Protein AF-X1U312-F1 (afdb_monomer_lite)

pLDDT: mean 94.59, std 10.04, range [44.78, 98.69]

Structure (mmCIF, N/CA/C/O backbone):
data_AF-X1U312-F1
#
_entry.id   AF-X1U312-F1
#
loop_
_atom_site.group_PDB
_atom_site.id
_atom_site.type_symbol
_atom_site.label_atom_id
_atom_site.label_alt_id
_atom_site.label_comp_id
_atom_site.label_asym_id
_atom_site.label_entity_id
_atom_site.label_seq_id
_atom_site.pdbx_PDB_ins_code
_atom_site.Cartn_x
_atom_site.Cartn_y
_atom_site.Cartn_z
_atom_site.occupancy
_atom_site.B_iso_or_equiv
_atom_site.auth_seq_id
_atom_site.auth_comp_id
_atom_site.auth_asym_id
_atom_site.auth_atom_id
_atom_site.pdbx_PDB_model_num
ATOM 1 N N . MET A 1 1 ? -19.884 4.278 25.326 1.00 46.59 1 MET A N 1
ATOM 2 C CA . MET A 1 1 ? -19.649 4.587 23.899 1.00 46.59 1 MET A CA 1
ATOM 3 C C . MET A 1 1 ? -19.094 5.995 23.844 1.00 46.59 1 MET A C 1
ATOM 5 O O . MET A 1 1 ? -19.868 6.940 23.896 1.00 46.59 1 MET A O 1
ATOM 9 N 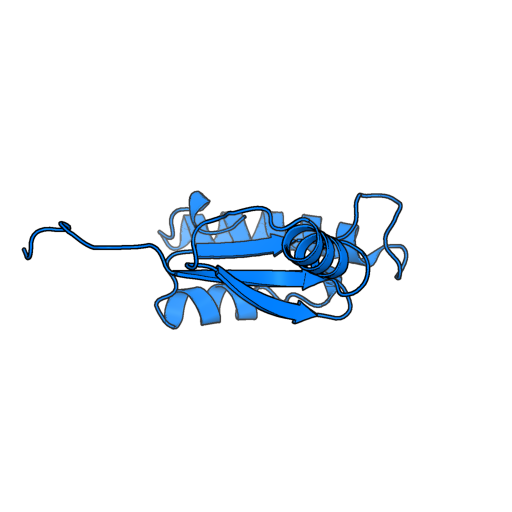N . GLU A 1 2 ? -17.769 6.137 23.863 1.00 44.78 2 GLU A N 1
ATOM 10 C CA . GLU A 1 2 ? -17.134 7.443 23.660 1.00 44.78 2 GLU A CA 1
ATOM 11 C C . GLU A 1 2 ? -17.454 7.951 22.254 1.00 44.78 2 GLU A C 1
ATOM 13 O O . GLU A 1 2 ? -17.429 7.205 21.270 1.00 44.78 2 GLU A O 1
ATOM 18 N N . SER A 1 3 ? -17.824 9.222 22.178 1.00 47.34 3 SER A N 1
ATOM 19 C CA . SER A 1 3 ? -18.120 9.925 20.943 1.00 47.34 3 SER A CA 1
ATOM 20 C C . SER A 1 3 ? -16.875 9.963 20.048 1.00 47.34 3 SER A C 1
ATOM 22 O O . SER A 1 3 ? -15.806 10.415 20.449 1.00 47.34 3 SER A O 1
ATOM 24 N N . LYS A 1 4 ? -17.024 9.514 18.795 1.00 56.91 4 LYS A N 1
ATOM 25 C CA . LYS A 1 4 ? -16.032 9.597 17.703 1.00 56.91 4 LYS A CA 1
ATOM 26 C C . LYS A 1 4 ? -15.756 11.047 17.253 1.00 56.91 4 LYS A C 1
ATOM 28 O O . LYS A 1 4 ? -15.743 11.322 16.059 1.00 56.91 4 LYS A O 1
ATOM 33 N N . ALA A 1 5 ? -15.587 11.999 18.165 1.00 58.59 5 ALA A N 1
ATOM 34 C CA . ALA A 1 5 ? -15.422 13.395 17.769 1.00 58.59 5 ALA A CA 1
ATOM 35 C C . ALA A 1 5 ? -14.063 13.666 17.086 1.00 58.59 5 ALA A C 1
ATOM 37 O O . ALA A 1 5 ? -13.999 14.564 16.261 1.00 58.59 5 ALA A O 1
ATOM 38 N N . ASN A 1 6 ? -13.020 12.857 17.350 1.00 80.75 6 ASN A N 1
ATOM 39 C CA . ASN A 1 6 ? -11.651 13.064 16.835 1.00 80.75 6 ASN A CA 1
ATOM 40 C C . ASN A 1 6 ? -10.952 11.780 16.326 1.00 80.75 6 ASN A C 1
ATOM 42 O O . ASN A 1 6 ? -9.732 11.656 16.413 1.00 80.75 6 ASN A O 1
ATOM 46 N N . TRP A 1 7 ? -11.691 10.781 15.835 1.00 90.00 7 TRP A N 1
ATOM 47 C CA . TRP A 1 7 ? -11.057 9.570 15.292 1.00 90.00 7 TRP A CA 1
ATOM 48 C C . TRP A 1 7 ? -10.557 9.799 13.856 1.00 90.00 7 TRP A C 1
ATOM 50 O O . TRP A 1 7 ? -11.345 10.162 12.983 1.00 90.00 7 TRP A O 1
ATOM 60 N N . GLU A 1 8 ? -9.273 9.525 13.599 1.00 92.50 8 GLU A N 1
ATOM 61 C CA . GLU A 1 8 ? -8.688 9.476 12.253 1.00 92.50 8 GLU A CA 1
ATOM 62 C C . GLU A 1 8 ? -8.198 8.055 11.928 1.00 92.50 8 GLU A C 1
ATOM 64 O O . GLU A 1 8 ? -7.479 7.464 12.738 1.00 92.50 8 GLU A O 1
ATOM 69 N N . PRO A 1 9 ? -8.532 7.497 10.748 1.00 95.50 9 PRO A N 1
ATOM 70 C CA . PRO A 1 9 ? -8.144 6.137 10.397 1.00 95.50 9 PRO A CA 1
ATOM 71 C C . PRO A 1 9 ? -6.648 6.040 10.130 1.00 95.50 9 PRO A C 1
ATOM 73 O O . PRO A 1 9 ? -6.141 6.759 9.271 1.00 95.50 9 PRO A O 1
ATOM 76 N N . ILE A 1 10 ? -5.954 5.098 10.759 1.00 97.44 10 ILE A N 1
ATOM 77 C CA . ILE A 1 10 ? -4.537 4.840 10.485 1.00 97.44 10 ILE A CA 1
ATOM 78 C C . ILE A 1 10 ? -4.409 3.770 9.398 1.00 97.44 10 ILE A C 1
ATOM 80 O O . ILE A 1 10 ? -4.910 2.651 9.530 1.00 97.44 10 ILE A O 1
ATOM 84 N N . ILE A 1 11 ? -3.696 4.095 8.320 1.00 98.25 11 ILE A N 1
ATOM 85 C CA . ILE A 1 11 ? -3.543 3.232 7.143 1.00 98.25 11 ILE A CA 1
ATOM 86 C C . ILE A 1 11 ? -2.082 2.806 6.996 1.00 98.25 11 ILE A C 1
ATOM 88 O O . ILE A 1 11 ? -1.183 3.644 6.993 1.00 98.25 11 ILE A O 1
ATOM 92 N N . ALA A 1 12 ? -1.818 1.513 6.812 1.00 98.44 12 ALA A N 1
ATOM 93 C CA . ALA A 1 12 ? -0.496 1.055 6.383 1.00 98.44 12 ALA A CA 1
ATOM 94 C C . ALA A 1 12 ? -0.440 0.977 4.856 1.00 98.44 12 ALA A C 1
ATOM 96 O O . ALA A 1 12 ? -1.292 0.343 4.240 1.00 98.44 12 ALA A O 1
ATOM 97 N N . GLY A 1 13 ? 0.574 1.577 4.238 1.00 98.31 13 GLY A N 1
ATOM 98 C CA . GLY A 1 13 ? 0.778 1.536 2.792 1.00 98.31 13 GLY A CA 1
ATOM 99 C C . GLY A 1 13 ? 1.987 0.693 2.408 1.00 98.31 13 GLY A C 1
ATOM 100 O O . GLY A 1 13 ? 3.111 1.104 2.661 1.00 98.31 13 GLY A O 1
ATOM 101 N N . PHE A 1 14 ? 1.798 -0.437 1.736 1.00 98.62 14 PHE A N 1
ATOM 102 C CA . PHE A 1 14 ? 2.876 -1.185 1.091 1.00 98.62 14 PHE A CA 1
ATOM 103 C C . PHE A 1 14 ? 3.087 -0.656 -0.325 1.00 98.62 14 PHE A C 1
ATOM 105 O O . PHE A 1 14 ? 2.289 -0.926 -1.224 1.00 98.62 14 PHE A O 1
ATOM 112 N N . LEU A 1 15 ? 4.155 0.112 -0.529 1.00 98.69 15 LEU A N 1
ATOM 113 C CA . LEU A 1 15 ? 4.427 0.780 -1.802 1.00 98.69 15 LEU A CA 1
ATOM 114 C C . LEU A 1 15 ? 5.634 0.137 -2.481 1.00 98.69 15 LEU A C 1
ATOM 116 O O . LEU A 1 15 ? 6.700 -0.009 -1.873 1.00 98.69 15 LEU A O 1
ATOM 120 N N . CYS A 1 16 ? 5.485 -0.231 -3.757 1.00 98.38 16 CYS A N 1
ATOM 121 C CA . CYS A 1 16 ? 6.625 -0.698 -4.536 1.00 98.38 16 CYS A CA 1
ATOM 122 C C . CYS A 1 16 ? 7.669 0.416 -4.693 1.00 98.38 16 CYS A C 1
ATOM 124 O O . CYS A 1 16 ? 7.332 1.575 -4.931 1.00 98.38 16 CYS A O 1
ATOM 126 N N . LYS A 1 17 ? 8.947 0.045 -4.604 1.00 98.50 17 LYS A N 1
ATOM 127 C CA . LYS A 1 17 ? 10.087 0.962 -4.684 1.00 98.50 17 LYS A CA 1
ATOM 128 C C . LYS A 1 17 ? 10.083 1.783 -5.976 1.00 98.50 17 LYS A C 1
ATOM 130 O O . LYS A 1 17 ? 10.416 2.957 -5.942 1.00 98.50 17 LYS A O 1
ATOM 135 N N . TRP A 1 18 ? 9.748 1.146 -7.096 1.00 98.06 18 TRP A N 1
ATOM 136 C CA . TRP A 1 18 ? 10.034 1.681 -8.428 1.00 98.06 18 TRP A CA 1
ATOM 137 C C . TRP A 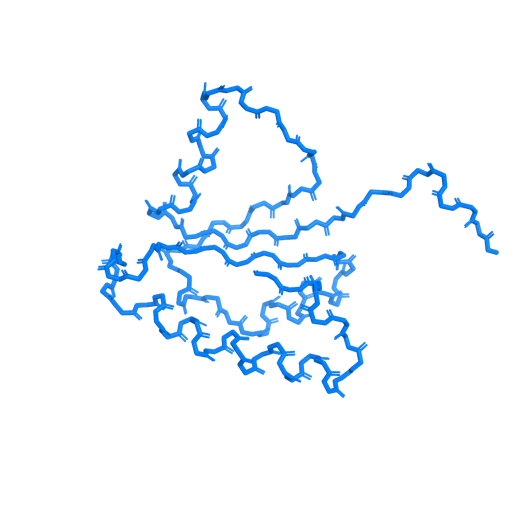1 18 ? 8.996 2.673 -8.954 1.00 98.06 18 TRP A C 1
ATOM 139 O O . TRP A 1 18 ? 9.377 3.623 -9.621 1.00 98.06 18 TRP A O 1
ATOM 149 N N . CYS A 1 19 ? 7.711 2.471 -8.651 1.00 97.31 19 CYS A N 1
ATOM 150 C CA . CYS A 1 19 ? 6.636 3.311 -9.189 1.00 97.31 19 CYS A CA 1
ATOM 151 C C . CYS A 1 19 ? 5.874 4.022 -8.068 1.00 97.31 19 CYS A C 1
ATOM 153 O O . CYS A 1 19 ? 5.886 5.244 -7.983 1.00 97.31 19 CYS A O 1
ATOM 155 N N . SER A 1 20 ? 5.243 3.268 -7.166 1.00 97.44 20 SER A N 1
ATOM 156 C CA . SER A 1 20 ? 4.348 3.841 -6.155 1.00 97.44 20 SER A CA 1
ATOM 157 C C . SER A 1 20 ? 5.082 4.669 -5.106 1.00 97.44 20 SER A C 1
ATOM 159 O O . SER A 1 20 ? 4.614 5.743 -4.745 1.00 97.44 20 SER A O 1
ATOM 161 N N . TYR A 1 21 ? 6.236 4.196 -4.624 1.00 98.31 21 TYR A N 1
ATOM 162 C CA . TYR A 1 21 ? 7.046 4.947 -3.665 1.00 98.31 21 TYR A CA 1
ATOM 163 C C . TYR A 1 21 ? 7.626 6.212 -4.310 1.00 98.31 21 TYR A C 1
ATOM 165 O O . TYR A 1 21 ? 7.538 7.281 -3.722 1.00 98.31 21 TYR A O 1
ATOM 173 N N . ALA A 1 22 ? 8.108 6.118 -5.554 1.00 97.88 22 ALA A N 1
ATOM 174 C CA . ALA A 1 22 ? 8.539 7.286 -6.322 1.00 97.88 22 ALA A CA 1
ATOM 175 C C . ALA A 1 22 ? 7.395 8.299 -6.530 1.00 97.88 22 ALA A C 1
ATOM 177 O O . ALA A 1 22 ? 7.607 9.503 -6.429 1.00 97.88 22 ALA A O 1
ATOM 178 N N . GLY A 1 23 ? 6.163 7.827 -6.753 1.00 97.62 23 GLY A N 1
ATOM 179 C CA . GLY A 1 23 ? 4.973 8.679 -6.795 1.00 97.62 23 GLY A CA 1
ATOM 180 C C . GLY A 1 23 ? 4.680 9.375 -5.461 1.00 97.62 23 GLY A C 1
ATOM 181 O O . GLY A 1 23 ? 4.296 10.543 -5.452 1.00 97.62 23 GLY A O 1
ATOM 182 N N . ALA A 1 24 ? 4.906 8.695 -4.333 1.00 97.62 24 ALA A N 1
ATOM 183 C CA . ALA A 1 24 ? 4.792 9.299 -3.006 1.00 97.62 24 ALA A CA 1
ATOM 184 C C . ALA A 1 24 ? 5.873 10.370 -2.768 1.00 97.62 24 ALA A C 1
ATOM 186 O O . ALA A 1 24 ? 5.554 11.458 -2.285 1.00 97.62 24 ALA A O 1
ATOM 187 N N . ASP A 1 25 ? 7.118 10.109 -3.179 1.00 97.94 25 ASP A N 1
ATOM 188 C CA . ASP A 1 25 ? 8.207 11.093 -3.131 1.00 97.94 25 ASP A CA 1
ATOM 189 C C . ASP A 1 25 ? 7.875 12.317 -4.001 1.00 97.94 25 ASP A C 1
ATOM 191 O O . ASP A 1 25 ? 8.002 13.460 -3.554 1.00 97.94 25 ASP A O 1
ATOM 195 N N . LEU A 1 26 ? 7.356 12.096 -5.215 1.00 98.12 26 LEU A N 1
ATOM 196 C CA . LEU A 1 26 ? 6.929 13.167 -6.114 1.00 98.12 26 LEU A CA 1
ATOM 197 C C . LEU A 1 26 ? 5.796 14.006 -5.512 1.00 98.12 26 LEU A C 1
ATOM 199 O O . LEU A 1 26 ? 5.809 15.230 -5.648 1.00 98.12 26 LEU A O 1
ATOM 203 N N . ALA A 1 27 ? 4.832 13.385 -4.824 1.00 97.88 27 ALA A N 1
ATOM 204 C CA . ALA A 1 27 ? 3.777 14.111 -4.118 1.00 97.88 27 ALA A CA 1
ATOM 205 C C . ALA A 1 27 ? 4.355 15.026 -3.023 1.00 97.88 27 ALA A C 1
ATOM 207 O O . ALA A 1 27 ? 3.912 16.170 -2.891 1.00 97.88 27 ALA A O 1
ATOM 208 N N . GLY A 1 28 ? 5.380 14.557 -2.302 1.00 97.06 28 GLY A N 1
ATOM 209 C CA . GLY A 1 28 ? 6.124 15.347 -1.319 1.00 97.06 28 GLY A CA 1
ATOM 210 C C . GLY A 1 28 ? 6.868 16.530 -1.945 1.00 97.06 28 GLY A C 1
ATOM 211 O O . GLY A 1 28 ? 6.676 17.668 -1.519 1.00 97.06 28 GLY A O 1
ATOM 212 N N . ILE A 1 29 ? 7.644 16.287 -3.008 1.00 98.19 29 ILE A N 1
ATOM 213 C CA . ILE A 1 29 ? 8.367 17.331 -3.764 1.00 98.19 29 ILE A CA 1
ATOM 214 C C . ILE A 1 29 ? 7.391 18.379 -4.316 1.00 98.19 29 ILE A C 1
ATOM 216 O O . ILE A 1 29 ? 7.634 19.582 -4.227 1.00 98.19 29 ILE A O 1
ATOM 220 N N . SER A 1 30 ? 6.242 17.926 -4.818 1.00 98.06 30 SER A N 1
ATOM 221 C CA . SER A 1 30 ? 5.179 18.778 -5.367 1.00 98.06 30 SER A CA 1
ATOM 222 C C . SER A 1 30 ? 4.334 19.470 -4.293 1.00 98.06 30 SER A C 1
ATOM 224 O O . SER A 1 30 ? 3.353 20.136 -4.628 1.00 98.06 30 SER A O 1
ATOM 226 N N . ARG A 1 31 ? 4.659 19.287 -3.004 1.00 97.06 31 ARG A N 1
ATOM 227 C CA . ARG A 1 31 ? 3.936 19.850 -1.851 1.00 97.06 31 ARG A CA 1
ATOM 228 C C . ARG A 1 31 ? 2.433 19.546 -1.876 1.00 97.06 31 ARG A C 1
ATOM 230 O O . ARG A 1 31 ? 1.613 20.358 -1.442 1.00 97.06 31 ARG A O 1
ATOM 237 N N . LYS A 1 32 ? 2.055 18.374 -2.397 1.00 97.81 32 LYS A N 1
ATOM 238 C CA . LYS A 1 32 ? 0.659 17.929 -2.417 1.00 97.81 32 LYS A CA 1
ATOM 239 C C . LYS A 1 32 ? 0.236 17.612 -0.988 1.00 97.81 32 LYS A C 1
ATOM 241 O O . LYS A 1 32 ? 0.814 16.742 -0.344 1.00 97.81 32 LYS A O 1
ATOM 246 N N . LYS A 1 33 ? -0.773 18.329 -0.494 1.00 96.81 33 LYS A N 1
ATOM 247 C CA . LYS A 1 33 ? -1.363 18.059 0.817 1.00 96.81 33 LYS A CA 1
ATOM 248 C C . LYS A 1 33 ? -2.273 16.839 0.734 1.00 96.81 33 LYS A C 1
ATOM 250 O O . LYS A 1 33 ? -3.074 16.717 -0.189 1.00 96.81 33 LYS A O 1
ATOM 255 N N . TYR A 1 34 ? -2.153 15.971 1.723 1.00 95.06 34 TYR A N 1
ATOM 256 C CA . TYR A 1 34 ? -3.028 14.836 1.972 1.00 95.06 34 TYR A CA 1
ATOM 257 C C . TYR A 1 34 ? -3.048 14.576 3.490 1.00 95.06 34 TYR A C 1
ATOM 259 O O . TYR A 1 34 ? -2.181 15.095 4.201 1.00 95.06 34 TYR A O 1
ATOM 267 N N . PRO A 1 35 ? -4.028 13.823 4.012 1.00 95.62 35 PRO A N 1
ATOM 268 C CA . PRO A 1 35 ? -4.100 13.521 5.440 1.00 95.62 35 PRO A CA 1
ATOM 269 C C . PRO A 1 35 ? -2.853 12.777 5.951 1.00 95.62 35 PRO A C 1
ATOM 271 O O . PRO A 1 35 ? -2.337 11.875 5.292 1.00 95.62 35 PRO A O 1
ATOM 274 N N . ALA A 1 36 ? -2.371 13.111 7.151 1.00 95.38 36 ALA A N 1
ATOM 275 C CA . ALA A 1 36 ? -1.146 12.545 7.736 1.00 95.38 36 ALA A CA 1
ATOM 276 C C . ALA A 1 36 ? -1.360 11.162 8.392 1.00 95.38 36 ALA A C 1
ATOM 278 O O . ALA A 1 36 ? -0.703 10.798 9.372 1.00 95.38 36 ALA A O 1
ATOM 279 N N . ASN A 1 37 ? -2.286 10.375 7.852 1.00 96.94 37 ASN A N 1
ATOM 280 C CA . ASN A 1 37 ? -2.814 9.166 8.474 1.00 96.94 37 ASN A CA 1
ATOM 281 C C . ASN A 1 37 ? -2.306 7.862 7.825 1.00 96.94 37 ASN A C 1
ATOM 283 O O . ASN A 1 37 ? -2.614 6.768 8.295 1.00 96.94 37 ASN A O 1
ATOM 287 N N . ILE A 1 38 ? -1.478 7.962 6.781 1.00 97.56 38 ILE A N 1
ATOM 288 C CA . ILE A 1 38 ? -0.801 6.821 6.156 1.00 97.56 38 ILE A CA 1
ATOM 289 C C . ILE A 1 38 ? 0.610 6.613 6.730 1.00 97.56 38 ILE A C 1
ATOM 291 O O . ILE A 1 38 ? 1.333 7.563 7.038 1.00 97.56 38 ILE A O 1
ATOM 295 N N . ARG A 1 39 ? 1.022 5.353 6.886 1.00 97.56 39 ARG A N 1
ATOM 296 C CA . ARG A 1 39 ? 2.382 4.930 7.249 1.00 97.56 39 ARG A CA 1
ATOM 297 C C . ARG A 1 39 ? 2.923 4.029 6.145 1.00 97.56 39 ARG A C 1
ATOM 299 O O . ARG A 1 39 ? 2.418 2.928 5.934 1.00 97.56 39 ARG A O 1
ATOM 306 N N . ILE A 1 40 ? 3.915 4.517 5.404 1.00 98.06 40 ILE A N 1
ATOM 307 C CA . ILE A 1 40 ? 4.435 3.840 4.211 1.00 98.06 40 ILE A CA 1
ATOM 308 C C . ILE A 1 40 ? 5.525 2.832 4.594 1.00 98.06 40 ILE A C 1
ATOM 310 O O . ILE A 1 40 ? 6.506 3.165 5.252 1.00 98.06 40 ILE A O 1
ATOM 314 N N . ILE A 1 41 ? 5.377 1.606 4.104 1.00 98.31 41 ILE A N 1
ATOM 315 C CA . ILE A 1 41 ? 6.358 0.527 4.132 1.00 98.31 41 ILE A CA 1
ATOM 316 C C . ILE A 1 41 ? 6.836 0.318 2.695 1.00 98.31 41 ILE A C 1
ATOM 318 O O . ILE A 1 41 ? 6.095 -0.144 1.821 1.00 98.31 41 ILE A O 1
ATOM 322 N N . LYS A 1 42 ? 8.099 0.657 2.442 1.00 98.38 42 LYS A N 1
ATOM 323 C CA . LYS A 1 42 ? 8.721 0.459 1.132 1.00 98.38 42 LYS A CA 1
ATOM 324 C C . LYS A 1 42 ? 9.040 -1.018 0.918 1.00 98.38 42 LYS A C 1
ATOM 326 O O . LYS A 1 42 ? 9.754 -1.625 1.712 1.00 98.38 42 LYS A O 1
ATOM 331 N N . VAL A 1 43 ? 8.573 -1.578 -0.194 1.00 98.31 43 VAL A N 1
ATOM 332 C CA . VAL A 1 43 ? 8.897 -2.945 -0.633 1.00 98.31 43 VAL A CA 1
ATOM 333 C C . VAL A 1 43 ? 9.539 -2.914 -2.019 1.00 98.31 43 VAL A C 1
ATOM 335 O O . VA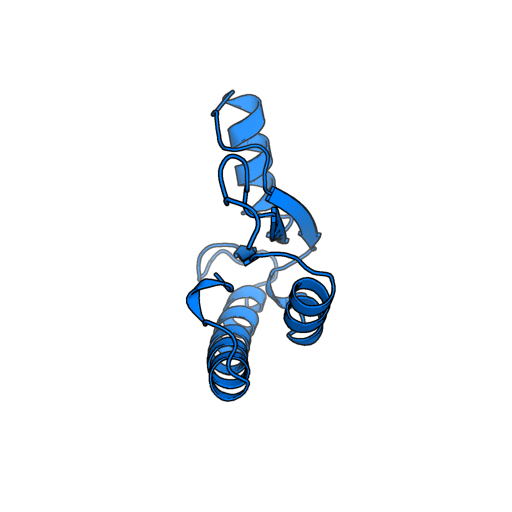L A 1 43 ? 9.222 -2.029 -2.809 1.00 98.31 43 VAL A O 1
ATOM 338 N N . PRO A 1 44 ? 10.419 -3.862 -2.385 1.00 98.00 44 PRO A N 1
ATOM 339 C CA . PRO A 1 44 ? 11.021 -3.868 -3.721 1.00 98.00 44 PRO A CA 1
ATOM 340 C C . PRO A 1 44 ? 9.960 -3.958 -4.832 1.00 98.00 44 PRO A C 1
ATOM 342 O O . PRO A 1 44 ? 10.020 -3.230 -5.819 1.00 98.00 44 PRO A O 1
ATOM 345 N N . CYS A 1 45 ? 8.934 -4.789 -4.647 1.00 98.44 45 CYS A N 1
ATOM 346 C CA . CYS A 1 45 ? 7.842 -4.996 -5.596 1.00 98.44 45 CYS A CA 1
ATOM 347 C C . CYS A 1 45 ? 6.531 -5.236 -4.842 1.00 98.44 45 CYS A C 1
ATOM 349 O O . CYS A 1 45 ? 6.562 -5.825 -3.763 1.00 98.44 45 CYS A O 1
ATOM 351 N N . SER A 1 46 ? 5.377 -4.901 -5.428 1.00 98.12 46 SER A N 1
ATOM 352 C CA . SER A 1 46 ? 4.076 -5.315 -4.876 1.00 98.12 46 SER A CA 1
ATOM 353 C C . SER A 1 46 ? 3.940 -6.841 -4.787 1.00 98.12 46 SER A C 1
ATOM 355 O O . SER A 1 46 ? 3.300 -7.348 -3.874 1.00 98.12 46 SER A O 1
ATOM 357 N N . GLY A 1 47 ? 4.632 -7.597 -5.650 1.00 97.50 47 GLY A N 1
ATOM 358 C CA . GLY A 1 47 ? 4.718 -9.061 -5.561 1.00 97.50 47 GLY A CA 1
ATOM 359 C C . GLY A 1 47 ? 5.324 -9.586 -4.251 1.00 97.50 47 GLY A C 1
ATOM 360 O O . GLY A 1 47 ? 5.076 -10.736 -3.882 1.00 97.50 47 GLY A O 1
ATOM 361 N N . ARG A 1 48 ? 6.083 -8.748 -3.525 1.00 97.62 48 ARG A N 1
ATOM 362 C CA . ARG A 1 48 ? 6.652 -9.082 -2.211 1.00 97.62 48 ARG A CA 1
ATOM 363 C C . ARG A 1 48 ? 5.601 -9.097 -1.102 1.00 97.62 48 ARG A C 1
ATOM 365 O O . ARG A 1 48 ? 5.860 -9.704 -0.062 1.00 97.62 48 ARG A O 1
ATOM 372 N N . VAL A 1 49 ? 4.464 -8.430 -1.305 1.00 97.88 49 VAL A N 1
ATOM 373 C CA . VAL A 1 49 ? 3.411 -8.316 -0.296 1.00 97.88 49 VAL A CA 1
ATOM 374 C C . VAL A 1 49 ? 2.734 -9.670 -0.124 1.00 97.88 49 VAL A C 1
ATOM 376 O O . VAL A 1 49 ? 2.099 -10.213 -1.035 1.00 97.88 49 VAL A O 1
ATOM 379 N N . ASP A 1 50 ? 2.938 -10.234 1.059 1.00 96.88 50 ASP A N 1
ATOM 380 C CA . ASP A 1 50 ? 2.325 -11.477 1.490 1.00 96.88 50 ASP A CA 1
ATOM 381 C C . ASP A 1 50 ? 0.959 -11.185 2.146 1.00 96.88 50 ASP A C 1
ATOM 383 O O . ASP A 1 50 ? 0.849 -10.197 2.876 1.00 96.88 50 ASP A O 1
ATOM 387 N N . PRO A 1 51 ? -0.090 -11.999 1.930 1.00 96.00 51 PRO A N 1
ATOM 388 C CA . PRO A 1 51 ? -1.384 -11.844 2.589 1.00 96.00 51 PRO A CA 1
ATOM 389 C C . PRO A 1 51 ? -1.267 -11.794 4.109 1.00 96.00 51 PRO A C 1
ATOM 391 O O . PRO A 1 51 ? -1.982 -11.026 4.749 1.00 96.00 51 PRO A O 1
ATOM 394 N N . LEU A 1 52 ? -0.318 -12.530 4.693 1.00 96.62 52 LEU A N 1
ATOM 395 C CA . LEU A 1 52 ? -0.064 -12.502 6.130 1.00 96.62 52 LEU A CA 1
ATOM 396 C C . LEU A 1 52 ? 0.400 -11.127 6.615 1.00 96.62 52 LEU A C 1
ATOM 398 O O . LEU A 1 52 ? 0.149 -10.784 7.767 1.00 96.62 52 LEU A O 1
ATOM 402 N N . PHE A 1 53 ? 1.025 -10.311 5.761 1.00 97.38 53 PHE A N 1
ATOM 403 C CA . PHE A 1 53 ? 1.342 -8.925 6.112 1.00 97.38 53 PHE A CA 1
ATOM 404 C C . PHE A 1 53 ? 0.066 -8.103 6.268 1.00 97.38 53 PHE A C 1
ATOM 406 O O . PHE A 1 53 ? -0.065 -7.387 7.252 1.00 97.38 53 PHE A O 1
ATOM 413 N N . ILE A 1 54 ? -0.898 -8.271 5.360 1.00 97.31 54 ILE A N 1
ATOM 414 C CA . ILE A 1 54 ? -2.197 -7.588 5.418 1.00 97.31 54 ILE A CA 1
ATOM 415 C C . ILE A 1 54 ? -2.950 -8.001 6.690 1.00 97.31 54 ILE A C 1
ATOM 417 O O . ILE A 1 54 ? -3.380 -7.140 7.455 1.00 97.31 54 ILE A O 1
ATOM 421 N N . LEU A 1 55 ? -3.046 -9.309 6.963 1.00 95.56 55 LEU A N 1
ATOM 422 C CA . LEU A 1 55 ? -3.701 -9.820 8.173 1.00 95.56 55 LEU A CA 1
ATOM 423 C C . LEU A 1 55 ? -3.016 -9.315 9.447 1.00 95.56 55 LEU A C 1
ATOM 425 O O . LEU A 1 55 ? -3.687 -8.859 10.371 1.00 95.56 55 LEU A O 1
ATOM 429 N N . LYS A 1 56 ? -1.679 -9.375 9.502 1.00 96.94 56 LYS A N 1
ATOM 430 C CA . LYS A 1 56 ? -0.910 -8.897 10.655 1.00 96.94 56 LYS A CA 1
ATOM 431 C C . LYS A 1 56 ? -1.142 -7.410 10.889 1.00 96.94 56 LYS A C 1
ATOM 433 O O . LYS A 1 56 ? -1.360 -7.014 12.026 1.00 96.94 56 LYS A O 1
ATOM 438 N N . THR A 1 57 ? -1.123 -6.599 9.837 1.00 97.81 57 THR A N 1
ATOM 439 C CA . THR A 1 57 ? -1.375 -5.161 9.928 1.00 97.81 57 THR A CA 1
ATOM 440 C C . THR A 1 57 ? -2.766 -4.864 10.484 1.00 97.81 57 THR A C 1
ATOM 442 O O . THR A 1 57 ? -2.881 -4.080 11.423 1.00 97.81 57 THR A O 1
ATOM 445 N N . LEU A 1 58 ? -3.809 -5.531 9.983 1.00 96.81 58 LEU A N 1
ATOM 446 C CA . LEU A 1 58 ? -5.166 -5.377 10.518 1.00 96.81 58 LEU A CA 1
ATOM 447 C C . LEU A 1 58 ? -5.248 -5.812 11.990 1.00 96.81 58 LEU A C 1
ATOM 449 O O . LEU A 1 58 ? -5.836 -5.111 12.809 1.00 96.81 58 LEU A O 1
ATOM 453 N N . ARG A 1 59 ? -4.601 -6.928 12.354 1.00 96.06 59 ARG A N 1
ATOM 454 C CA . ARG A 1 59 ? -4.523 -7.414 13.743 1.00 96.06 59 ARG A CA 1
ATOM 455 C C . ARG A 1 59 ? -3.790 -6.443 14.676 1.00 96.06 59 ARG A C 1
ATOM 457 O O . ARG A 1 59 ? -4.113 -6.393 15.856 1.00 96.06 59 ARG A O 1
ATOM 464 N N . LEU A 1 60 ? -2.817 -5.686 14.169 1.00 97.12 60 LEU A N 1
ATOM 465 C CA . LEU A 1 60 ? -2.097 -4.656 14.928 1.00 97.12 60 LEU A CA 1
ATOM 466 C C . LEU A 1 60 ? -2.925 -3.378 15.156 1.00 97.12 60 LEU A C 1
ATOM 468 O O . LEU A 1 60 ? -2.419 -2.446 15.772 1.00 97.12 60 LEU A O 1
ATOM 472 N N . GLY A 1 61 ? -4.174 -3.328 14.684 1.00 95.62 61 GLY A N 1
ATOM 473 C CA . GLY A 1 61 ? -5.095 -2.221 14.941 1.00 95.62 61 GLY A CA 1
ATOM 474 C C . GLY A 1 61 ? -5.140 -1.155 13.847 1.00 95.62 61 GLY A C 1
ATOM 475 O O . GLY A 1 61 ? -5.782 -0.133 14.044 1.00 95.62 61 GLY A O 1
ATOM 476 N N . PHE A 1 62 ? -4.505 -1.373 12.691 1.00 97.94 62 PHE A N 1
A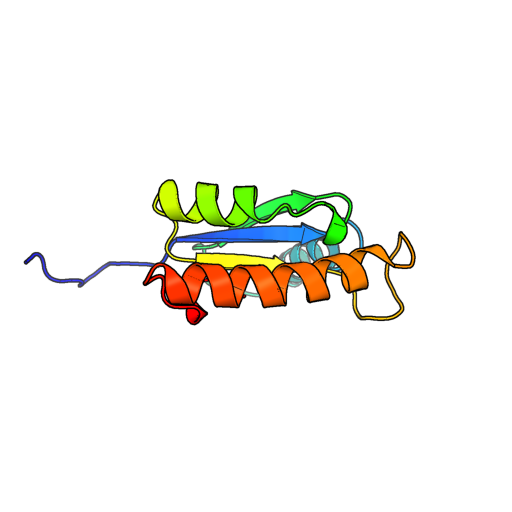TOM 477 C CA . PHE A 1 62 ? -4.641 -0.454 11.557 1.00 97.94 62 PHE A CA 1
ATOM 478 C C . PHE A 1 62 ? -6.055 -0.508 10.976 1.00 97.94 62 PHE A C 1
ATOM 480 O O . PHE A 1 62 ? -6.596 -1.583 10.707 1.00 97.94 62 PHE A O 1
ATOM 487 N N . ASP A 1 63 ? -6.630 0.656 10.700 1.00 97.44 63 ASP A N 1
ATOM 488 C CA . ASP A 1 63 ? -7.976 0.801 10.147 1.00 97.44 63 ASP A CA 1
ATOM 489 C C . ASP A 1 63 ? -8.041 0.409 8.670 1.00 97.44 63 ASP A C 1
ATOM 491 O O . ASP A 1 63 ? -9.078 -0.063 8.201 1.00 97.44 63 ASP A O 1
ATOM 495 N N . GLY A 1 64 ? -6.919 0.508 7.953 1.00 97.69 64 GLY A N 1
ATOM 496 C CA . GLY A 1 64 ? -6.823 0.050 6.574 1.00 97.69 64 GLY A CA 1
ATOM 497 C C . GLY A 1 64 ? -5.421 -0.345 6.124 1.00 97.69 64 GLY A C 1
ATOM 498 O O . GLY A 1 64 ? -4.407 -0.007 6.739 1.00 97.69 64 GLY A O 1
ATOM 499 N N . VAL A 1 65 ? -5.375 -1.062 5.006 1.00 98.38 65 VAL A N 1
ATOM 500 C CA . VAL A 1 65 ? -4.156 -1.472 4.313 1.00 98.38 65 VAL A CA 1
ATOM 501 C C . VAL A 1 65 ? -4.261 -1.067 2.851 1.00 98.38 65 VAL A C 1
ATOM 503 O O . VAL A 1 65 ? -5.216 -1.435 2.175 1.00 98.38 65 VAL A O 1
ATOM 506 N N . LEU A 1 66 ? -3.265 -0.337 2.365 1.00 98.06 66 LEU A N 1
ATOM 507 C CA . LEU A 1 66 ? -3.085 0.001 0.959 1.00 98.06 66 LEU A CA 1
ATOM 508 C C . LEU A 1 66 ? -1.907 -0.803 0.400 1.00 98.06 66 LEU A C 1
ATOM 510 O O . LEU A 1 66 ? -0.826 -0.809 0.987 1.00 98.06 66 LEU A O 1
ATOM 514 N N . VAL A 1 67 ? -2.072 -1.435 -0.755 1.00 98.06 67 VAL A N 1
ATOM 515 C CA . VAL A 1 67 ? -1.012 -2.115 -1.500 1.00 98.06 67 VAL A CA 1
ATOM 516 C C . VAL A 1 67 ? -0.927 -1.506 -2.891 1.00 98.06 67 VAL A C 1
ATOM 518 O O . VAL A 1 67 ? -1.758 -1.757 -3.755 1.00 98.06 67 VAL A O 1
ATOM 521 N N . SER A 1 68 ? 0.125 -0.729 -3.140 1.00 97.81 68 SER A N 1
ATOM 522 C CA . SER A 1 68 ? 0.316 -0.047 -4.419 1.00 97.81 68 SER A CA 1
ATOM 523 C C . SER A 1 68 ? 1.557 -0.561 -5.145 1.00 97.81 68 SER A C 1
ATOM 525 O O . SER A 1 68 ? 2.637 -0.723 -4.566 1.00 97.81 68 SER A O 1
ATOM 527 N N . GLY A 1 69 ? 1.393 -0.832 -6.438 1.00 97.62 69 GLY A N 1
ATOM 528 C CA . GLY A 1 69 ? 2.459 -1.267 -7.332 1.00 97.62 69 GLY A CA 1
ATOM 529 C C . GLY A 1 69 ? 2.470 -0.500 -8.651 1.00 97.62 69 GLY A C 1
ATOM 530 O O . GLY A 1 69 ? 1.637 0.365 -8.895 1.00 97.62 69 GLY A O 1
ATOM 531 N N . CYS A 1 70 ? 3.410 -0.868 -9.522 1.00 98.38 70 CYS A N 1
ATOM 532 C CA . CYS A 1 70 ? 3.475 -0.356 -10.891 1.00 98.38 70 CYS A CA 1
ATOM 533 C C . CYS A 1 70 ? 2.229 -0.738 -11.697 1.00 98.38 70 CYS A C 1
ATOM 535 O O . CYS A 1 70 ? 1.608 -1.778 -11.428 1.00 98.38 70 CYS A O 1
ATOM 537 N N . HIS A 1 71 ? 1.929 0.056 -12.725 1.00 96.69 71 HIS A N 1
ATOM 538 C CA . HIS A 1 71 ? 0.875 -0.246 -13.686 1.00 96.69 71 HIS A CA 1
ATOM 539 C C . HIS A 1 71 ? 1.111 -1.623 -14.348 1.00 96.69 71 HIS A C 1
ATOM 541 O O . HIS A 1 71 ? 2.265 -2.048 -14.493 1.00 96.69 71 HIS A O 1
ATOM 547 N N . PRO A 1 72 ? 0.057 -2.390 -14.684 1.00 95.56 72 PRO A N 1
ATOM 548 C CA . PRO A 1 72 ? 0.199 -3.631 -15.445 1.00 95.56 72 PRO A CA 1
ATOM 549 C C . PRO A 1 72 ? 1.017 -3.421 -16.729 1.00 95.56 72 PRO A C 1
ATOM 551 O O . PRO A 1 72 ? 0.688 -2.556 -17.524 1.00 95.56 72 PRO A O 1
ATOM 554 N N . GLY A 1 73 ? 2.083 -4.207 -16.918 1.00 95.69 73 GLY A N 1
ATOM 555 C CA . GLY A 1 73 ? 3.031 -4.046 -18.034 1.00 95.69 73 GLY A CA 1
ATOM 556 C C . GLY A 1 73 ? 4.335 -3.348 -17.637 1.00 95.69 73 GLY A C 1
ATOM 557 O O . GLY A 1 73 ? 5.395 -3.770 -18.080 1.00 95.69 73 GLY A O 1
ATOM 558 N N . ASP A 1 74 ? 4.286 -2.422 -16.677 1.00 97.00 74 ASP A N 1
ATOM 559 C CA . ASP A 1 74 ? 5.436 -1.588 -16.282 1.00 97.00 74 ASP A CA 1
ATOM 560 C C . ASP A 1 74 ? 6.150 -2.101 -15.026 1.00 97.00 74 ASP A C 1
ATOM 562 O O . ASP A 1 74 ? 6.831 -1.369 -14.301 1.00 97.00 74 ASP A O 1
ATOM 566 N N . CYS A 1 75 ? 5.950 -3.371 -14.674 1.00 97.94 75 CYS A N 1
ATOM 567 C CA . CYS A 1 75 ? 6.603 -3.913 -13.496 1.00 97.94 75 CYS A CA 1
ATOM 568 C C . CYS A 1 75 ? 8.112 -3.986 -13.736 1.00 97.94 75 CYS A C 1
ATOM 570 O O . CYS A 1 75 ? 8.562 -4.709 -14.618 1.00 97.94 75 CYS A O 1
ATOM 572 N N . HIS A 1 76 ? 8.898 -3.355 -12.861 1.00 97.94 76 HIS A N 1
ATOM 573 C CA . HIS A 1 76 ? 10.360 -3.479 -12.892 1.00 97.94 76 HIS A CA 1
ATOM 574 C C . HIS A 1 76 ? 10.839 -4.943 -12.845 1.00 97.94 76 HIS A C 1
ATOM 576 O O . HIS A 1 76 ? 11.847 -5.300 -13.439 1.00 97.94 76 HIS A O 1
ATOM 582 N N . TYR A 1 77 ? 10.078 -5.813 -12.171 1.00 97.81 77 TYR A N 1
ATOM 583 C CA . TYR A 1 77 ? 10.333 -7.257 -12.108 1.00 97.81 77 TYR A CA 1
ATOM 584 C C . TYR A 1 77 ? 9.424 -8.058 -13.056 1.00 97.81 77 TYR A C 1
ATOM 586 O O . TYR A 1 77 ? 9.075 -9.201 -12.761 1.00 97.81 77 TYR A O 1
ATOM 594 N N . GLN A 1 78 ? 9.002 -7.441 -14.164 1.00 96.69 78 GLN A N 1
ATOM 595 C CA . GLN A 1 78 ? 8.194 -7.980 -15.266 1.00 96.69 78 GLN A CA 1
ATOM 596 C C . GLN A 1 78 ? 6.769 -8.409 -14.884 1.00 96.69 78 GLN A C 1
ATOM 598 O O . GLN A 1 78 ? 5.791 -7.836 -15.355 1.00 96.69 78 GLN A O 1
ATOM 603 N N . THR A 1 79 ? 6.619 -9.399 -14.001 1.00 97.62 79 THR A N 1
ATOM 604 C CA . THR A 1 79 ? 5.320 -10.027 -13.698 1.00 97.62 79 THR A CA 1
ATOM 605 C C . THR A 1 79 ? 4.892 -9.940 -12.233 1.00 97.62 79 THR A C 1
ATOM 607 O O . THR A 1 79 ? 3.823 -10.431 -11.856 1.00 97.62 79 THR A O 1
ATOM 610 N N . GLY A 1 80 ? 5.699 -9.299 -11.380 1.00 97.75 80 GLY A N 1
ATOM 611 C CA . GLY A 1 80 ? 5.463 -9.251 -9.934 1.00 97.75 80 GLY A CA 1
ATOM 612 C C . GLY A 1 80 ? 4.113 -8.638 -9.539 1.00 97.75 80 GLY A C 1
ATOM 613 O O . G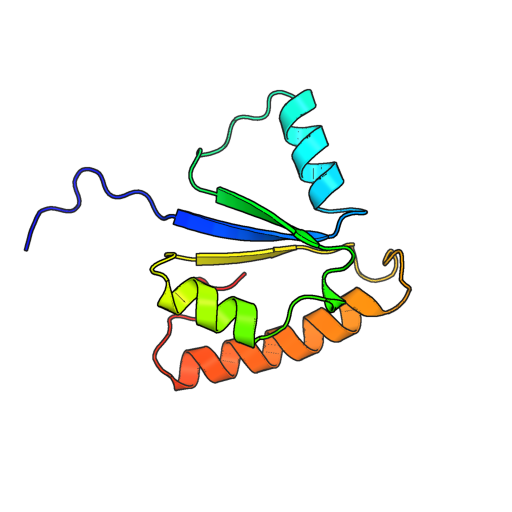LY A 1 80 ? 3.429 -9.173 -8.665 1.00 97.75 80 GLY A O 1
ATOM 614 N N . ASN A 1 81 ? 3.685 -7.567 -10.210 1.00 97.81 81 ASN A N 1
ATOM 615 C CA . ASN A 1 81 ? 2.394 -6.920 -9.951 1.00 97.81 81 ASN A CA 1
ATOM 616 C C . ASN A 1 81 ? 1.189 -7.772 -10.388 1.00 97.81 81 ASN A C 1
ATOM 618 O O . ASN A 1 81 ? 0.174 -7.776 -9.695 1.00 97.81 81 ASN A O 1
ATOM 622 N N . TYR A 1 82 ? 1.298 -8.555 -11.464 1.00 98.06 82 TYR A N 1
ATOM 623 C CA . TYR A 1 82 ? 0.243 -9.486 -11.875 1.00 98.06 82 TYR A CA 1
ATOM 624 C C . TYR A 1 82 ? 0.026 -10.591 -10.840 1.00 98.06 82 TYR A C 1
ATOM 626 O O . TYR A 1 82 ? -1.116 -10.913 -10.504 1.00 98.06 82 TYR A O 1
ATOM 634 N N . ARG A 1 83 ? 1.116 -11.145 -10.291 1.00 97.19 83 ARG A N 1
ATOM 635 C CA . ARG A 1 83 ? 1.044 -12.126 -9.195 1.00 97.19 83 ARG A CA 1
ATOM 636 C C . ARG A 1 83 ? 0.413 -11.507 -7.948 1.00 97.19 83 ARG A C 1
ATOM 638 O O . ARG A 1 83 ? -0.474 -12.119 -7.357 1.00 97.19 83 ARG A O 1
ATOM 645 N N . ALA A 1 84 ? 0.813 -10.281 -7.600 1.00 97.25 84 ALA A N 1
ATOM 646 C CA . ALA A 1 84 ? 0.221 -9.531 -6.495 1.00 97.25 84 ALA A CA 1
ATOM 647 C C . ALA A 1 84 ? -1.291 -9.343 -6.685 1.00 97.25 84 ALA A C 1
ATOM 649 O O . ALA A 1 84 ? -2.049 -9.666 -5.780 1.00 97.25 84 ALA A O 1
ATOM 650 N N . ARG A 1 85 ? -1.745 -8.920 -7.874 1.00 96.44 85 ARG A N 1
ATOM 651 C CA . ARG A 1 85 ? -3.167 -8.689 -8.183 1.00 96.44 85 ARG A CA 1
ATOM 652 C C . ARG A 1 85 ? -4.027 -9.942 -7.994 1.00 96.44 85 ARG A C 1
ATOM 654 O O . ARG A 1 85 ? -5.095 -9.861 -7.393 1.00 96.44 85 ARG A O 1
ATOM 661 N N . ARG A 1 86 ? -3.561 -11.105 -8.470 1.00 96.81 86 ARG A N 1
ATOM 662 C CA . ARG A 1 86 ? -4.270 -12.388 -8.282 1.00 96.81 86 ARG A CA 1
ATOM 663 C C . ARG A 1 86 ? -4.352 -12.765 -6.806 1.00 96.81 86 ARG A C 1
ATOM 665 O O . ARG A 1 86 ? -5.424 -13.107 -6.317 1.00 96.81 86 ARG A O 1
ATOM 672 N N . ARG A 1 87 ? -3.227 -12.661 -6.093 1.00 96.06 87 ARG A N 1
ATOM 673 C CA . ARG A 1 87 ? -3.158 -12.968 -4.662 1.00 96.06 87 ARG A CA 1
ATOM 674 C C . ARG A 1 87 ? -4.069 -12.047 -3.853 1.00 96.06 87 ARG A C 1
ATOM 676 O O . ARG A 1 87 ? -4.827 -12.521 -3.021 1.00 96.06 87 ARG A O 1
ATOM 683 N N . PHE A 1 88 ? -4.044 -10.755 -4.159 1.00 96.06 88 PHE A N 1
ATOM 684 C CA . PHE A 1 88 ? -4.851 -9.732 -3.509 1.00 96.06 88 PHE A CA 1
ATOM 685 C C . PHE A 1 88 ? -6.356 -9.988 -3.659 1.00 96.06 88 PHE A C 1
ATOM 687 O O . PHE A 1 88 ? -7.092 -9.875 -2.682 1.00 96.06 88 PHE A O 1
ATOM 694 N N . ALA A 1 89 ? -6.809 -10.414 -4.844 1.00 95.69 89 ALA A N 1
ATOM 695 C CA . ALA A 1 89 ? -8.208 -10.779 -5.070 1.00 95.69 89 ALA A CA 1
ATOM 696 C C . ALA A 1 89 ? -8.669 -11.941 -4.170 1.00 95.69 89 ALA A C 1
ATOM 698 O O . ALA A 1 89 ? -9.767 -11.896 -3.618 1.00 95.69 89 ALA A O 1
ATOM 699 N N . ILE A 1 90 ? -7.819 -12.957 -3.984 1.00 96.25 90 ILE A N 1
ATOM 700 C CA . ILE A 1 90 ? -8.102 -14.090 -3.089 1.00 96.25 90 ILE A CA 1
ATOM 701 C C . ILE A 1 90 ? -8.080 -13.630 -1.627 1.00 96.25 90 ILE A C 1
ATOM 703 O O . ILE A 1 90 ? -9.010 -13.931 -0.883 1.00 96.25 90 ILE A O 1
ATOM 707 N N . THR A 1 91 ? -7.072 -12.848 -1.224 1.00 95.75 91 THR A N 1
ATOM 708 C CA . THR A 1 91 ? -6.967 -12.312 0.141 1.00 95.75 91 THR A CA 1
ATOM 709 C C . THR A 1 91 ? -8.199 -11.502 0.528 1.00 95.75 91 THR A C 1
ATOM 711 O O . THR A 1 91 ? -8.708 -11.665 1.630 1.00 95.75 91 THR A O 1
ATOM 714 N N . LYS A 1 92 ? -8.709 -10.654 -0.373 1.00 95.94 92 LYS A N 1
ATOM 715 C CA . LYS A 1 92 ? -9.885 -9.817 -0.108 1.00 95.94 92 LYS A CA 1
ATOM 716 C C . LYS A 1 92 ? -11.140 -10.655 0.160 1.00 95.94 92 LYS A C 1
ATOM 718 O O . LYS A 1 92 ? -11.839 -10.384 1.128 1.00 95.94 92 LYS A O 1
ATOM 723 N N . ARG A 1 93 ? -11.364 -11.717 -0.626 1.00 96.25 93 ARG A N 1
ATOM 724 C CA . ARG A 1 93 ? -12.464 -12.678 -0.405 1.00 96.25 93 ARG A CA 1
ATOM 725 C C . ARG A 1 93 ? -12.303 -13.462 0.899 1.00 96.25 93 ARG A C 1
ATOM 727 O O . ARG A 1 93 ? -13.272 -13.661 1.619 1.00 96.25 93 ARG A O 1
ATOM 734 N N . ALA A 1 94 ? -11.080 -13.889 1.217 1.00 95.50 94 ALA A N 1
ATOM 735 C CA . ALA A 1 94 ? -10.802 -14.589 2.468 1.00 95.50 94 ALA A CA 1
ATOM 736 C C . ALA A 1 94 ? -11.090 -13.692 3.684 1.00 95.50 94 ALA A C 1
ATOM 738 O O . ALA A 1 94 ? -11.774 -14.112 4.611 1.00 95.50 94 ALA A O 1
ATOM 739 N N . LEU A 1 95 ? -10.643 -12.435 3.649 1.00 95.88 95 LEU A N 1
ATOM 740 C CA . LEU A 1 95 ? -10.916 -11.452 4.699 1.00 95.88 95 LE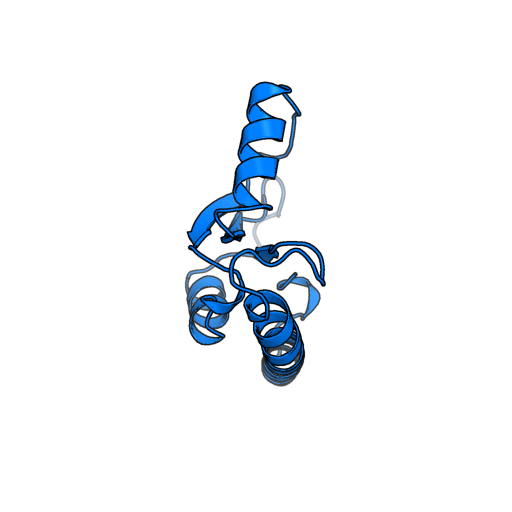U A CA 1
ATOM 741 C C . LEU A 1 95 ? -12.417 -11.189 4.870 1.00 95.88 95 LEU A C 1
ATOM 743 O O . LEU A 1 95 ? -12.903 -11.173 5.999 1.00 95.88 95 LEU A O 1
ATOM 747 N N . GLU A 1 96 ? -13.150 -11.058 3.766 1.00 96.06 96 GLU A N 1
ATOM 748 C CA . GLU A 1 96 ? -14.607 -10.901 3.782 1.00 96.06 96 GLU A CA 1
ATOM 749 C C . GLU A 1 96 ? -15.300 -12.092 4.463 1.00 96.06 96 GLU A C 1
ATOM 751 O O . GLU A 1 96 ? -16.134 -11.894 5.343 1.00 96.06 96 GLU A O 1
ATOM 756 N N . SER A 1 97 ? -14.881 -13.328 4.160 1.00 96.75 97 SER A N 1
ATOM 757 C CA . SER A 1 97 ? -15.413 -14.530 4.828 1.00 96.75 97 SER A CA 1
ATOM 758 C C . SER A 1 97 ? -15.093 -14.600 6.328 1.00 96.75 97 SER A C 1
ATOM 760 O O . SER A 1 97 ? -15.796 -15.269 7.079 1.00 96.75 97 SER A O 1
ATOM 762 N N . MET A 1 98 ? -14.059 -13.883 6.778 1.00 94.88 98 MET A N 1
ATOM 763 C CA . MET A 1 98 ? -13.684 -13.749 8.190 1.00 94.88 98 MET A CA 1
ATOM 764 C C . MET A 1 98 ? -14.395 -12.574 8.886 1.00 94.88 98 MET A C 1
ATOM 766 O O . MET A 1 98 ? -14.075 -12.263 10.033 1.00 94.88 98 MET A O 1
ATOM 770 N N . GLY A 1 99 ? -15.324 -11.889 8.209 1.00 95.56 99 GLY A N 1
ATOM 771 C CA . GLY A 1 99 ? -16.054 -10.741 8.752 1.00 95.56 99 GLY A CA 1
ATOM 772 C C . GLY A 1 99 ? -15.278 -9.419 8.718 1.00 95.56 99 GLY A C 1
ATOM 773 O O . GLY A 1 99 ? -15.696 -8.442 9.338 1.00 95.56 99 GLY A O 1
ATOM 774 N N . VAL A 1 100 ? -14.149 -9.355 8.007 1.00 95.88 100 VAL A N 1
ATOM 775 C CA . VAL A 1 100 ? -13.418 -8.100 7.793 1.00 95.88 100 VAL A CA 1
ATOM 776 C C . VAL A 1 100 ? -14.024 -7.376 6.599 1.00 95.88 100 VAL A C 1
ATOM 778 O O . VAL A 1 100 ? -14.076 -7.926 5.503 1.00 95.88 100 VAL A O 1
ATOM 781 N N . ASP A 1 101 ? -14.417 -6.113 6.787 1.00 95.19 101 ASP A N 1
ATOM 782 C CA . ASP A 1 101 ? -14.902 -5.277 5.686 1.00 95.19 101 ASP A CA 1
ATOM 783 C C . ASP A 1 101 ? -13.837 -5.195 4.568 1.00 95.19 101 ASP A C 1
ATOM 785 O O . ASP A 1 101 ? -12.750 -4.640 4.793 1.00 95.19 101 ASP A O 1
ATOM 789 N N . PRO A 1 102 ? -14.125 -5.702 3.353 1.00 90.81 102 PRO A N 1
ATOM 790 C CA . PRO A 1 102 ? -13.162 -5.749 2.257 1.00 90.81 102 PRO A CA 1
ATOM 791 C C . PRO A 1 102 ? -12.710 -4.352 1.801 1.00 90.81 102 PRO A C 1
ATOM 793 O O . PRO A 1 102 ? -11.669 -4.222 1.155 1.00 90.81 102 PRO A O 1
ATOM 796 N N . ARG A 1 103 ? -13.441 -3.281 2.140 1.00 94.25 103 ARG A N 1
ATOM 797 C CA . ARG A 1 103 ? -13.054 -1.891 1.841 1.00 94.25 103 ARG A CA 1
ATOM 798 C C . ARG A 1 103 ? -11.856 -1.416 2.659 1.00 94.25 103 ARG A C 1
ATOM 800 O O . ARG A 1 103 ? -11.199 -0.466 2.236 1.00 94.25 103 ARG A O 1
ATOM 807 N N . ARG A 1 104 ? -11.535 -2.092 3.772 1.00 96.12 104 ARG A N 1
ATOM 808 C CA . ARG A 1 104 ? -10.335 -1.826 4.585 1.00 96.12 104 ARG A CA 1
ATOM 809 C C . ARG A 1 104 ? -9.038 -2.222 3.881 1.00 96.12 104 ARG A C 1
ATOM 811 O O . ARG A 1 104 ? -7.969 -1.890 4.377 1.00 96.12 104 ARG A O 1
ATOM 818 N N . VAL A 1 105 ? -9.106 -2.932 2.753 1.00 96.75 105 VAL A N 1
ATOM 819 C CA . VAL A 1 105 ? -7.931 -3.390 2.004 1.00 96.75 105 VAL A CA 1
ATOM 820 C C . VAL A 1 105 ? -8.045 -2.958 0.537 1.00 96.75 105 VAL A C 1
ATOM 822 O O . VAL A 1 105 ? -8.968 -3.376 -0.178 1.00 96.75 105 VAL A O 1
ATOM 825 N N . GLN A 1 106 ? -7.111 -2.102 0.105 1.00 93.69 106 GLN A N 1
ATOM 826 C CA . GLN A 1 106 ? -7.068 -1.449 -1.214 1.00 93.69 106 GLN A CA 1
ATOM 827 C C . GLN A 1 106 ? -5.758 -1.700 -1.954 1.00 93.69 106 GLN A C 1
ATOM 829 O O . GLN A 1 106 ? -4.710 -1.790 -1.279 1.00 93.69 106 GLN A O 1
#

Radius of gyration: 14.84 Å; chains: 1; bounding box: 31×34×42 Å

Sequence (106 aa):
MESKANWEPIIAGFLCKWCSYAGADLAGISRKKYPANIRIIKVPCSGRVDPLFILKTLRLGFDGVLVSGCHPGDCHYQTGNYRARRRFAITKRALESMGVDPRRVQ

Secondary structure (DSSP, 8-state):
----SS----EEEEEETTTHHHHHHHHHHTT----TTEEEEEES-GGG--HHHHHHHHHTT-SEEEEE-PPTT--TTTTHHHHHHHHHHHHHHHHHHTT--GGGB-

Foldseek 3Di:
DDDPPDDDAAEEEEEAPPPRVVVVVVCVVVVPDDDPRYDYDYDNFLLPDDLVVQVVCVVVPGQAYHRDGDDQCPHPVRCSVVNNVVNLVVSLVVCVVVVHDSVRYD

Organism: NCBI:txid412755

InterPro domains:
  IPR003813 F420-non-reducing hydrogenase iron-sulfur subunit D [PF02662] (11-106)